Protein AF-A0A6V7ITI6-F1 (afdb_monomer)

Radius of gyration: 32.06 Å; Cα contacts (8 Å, |Δi|>4): 22; chains: 1; bounding box: 70×17×90 Å

Secondary structure (DSSP, 8-state):
------SS-B-SSTTSB--SHHHHHHHHHHHHHHHHHHHHHHHHHHHHHHHHHHHHHHTS-----------------

Foldseek 3Di:
DDDDDDQQDADPDPVLGGDDPVSVVVVVVVVVVVVCVVVVVVVVVVVVVVVVVVVVVVVPDPDPPPDPPPDDDDDDD

InterPro domains:
  IPR007274 Ctr copper transporter [PF04145] (1-66)
  IPR007274 Ctr copper transporter [PTHR12483] (1-67)

Mean predicted aligned error: 13.49 Å

Solvent-accessible surface area (backbone atoms only — not comparable to full-atom values): 4981 Å² total; per-residue (Å²): 140,79,94,80,90,83,41,74,48,67,76,87,45,86,88,48,54,28,78,37,71,66,45,44,55,53,45,55,52,51,51,51,52,52,50,51,52,51,52,51,52,55,51,47,53,53,52,52,49,53,54,52,51,57,56,50,65,77,63,67,65,85,73,79,89,79,68,81,83,80,69,74,96,80,79,90,129

Sequence (77 aa):
MAFHGGFCETILFDTWRISSLGGLIGSMIGIMIMATLYEGLKYYREYLFWKSYNALQYRSVSLPNDRNVVAEDNTVV

pLDDT: mean 78.23, std 16.51, range [46.38, 96.62]

Organism: NCBI:txid1563983

Structure (mmCIF, N/CA/C/O backbone):
data_AF-A0A6V7ITI6-F1
#
_entry.id   AF-A0A6V7ITI6-F1
#
loop_
_atom_site.group_PDB
_atom_site.id
_atom_site.type_symbol
_atom_site.label_atom_id
_atom_site.label_alt_id
_atom_site.label_comp_id
_atom_site.label_asym_id
_atom_site.label_entity_id
_atom_site.label_seq_id
_atom_site.pdbx_PDB_ins_code
_atom_site.Cartn_x
_atom_site.Cartn_y
_atom_site.Cartn_z
_atom_site.occupancy
_atom_site.B_iso_or_equiv
_atom_site.auth_seq_id
_atom_site.auth_comp_id
_atom_site.auth_asym_id
_atom_site.auth_atom_id
_atom_site.pdbx_PDB_model_num
ATOM 1 N N . MET A 1 1 ? -21.550 -10.215 1.103 1.00 46.94 1 MET A N 1
ATOM 2 C CA . MET A 1 1 ? -20.741 -9.437 2.065 1.00 46.94 1 MET A CA 1
ATOM 3 C C . MET A 1 1 ? -21.557 -8.219 2.454 1.00 46.94 1 MET A C 1
ATOM 5 O O . MET A 1 1 ? -22.110 -7.596 1.556 1.00 46.94 1 MET A O 1
ATOM 9 N N . ALA A 1 2 ? -21.710 -7.944 3.747 1.00 83.06 2 ALA A N 1
ATOM 10 C CA .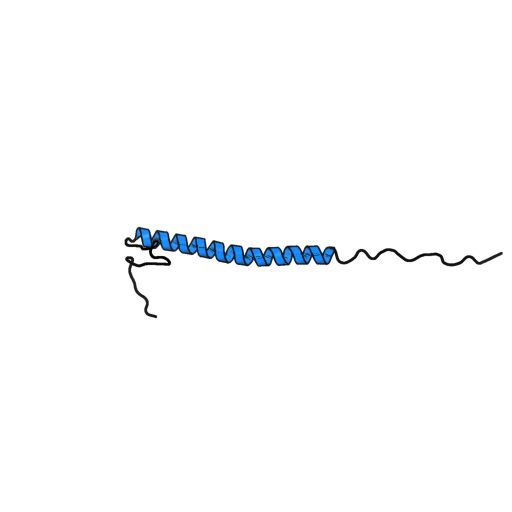 ALA A 1 2 ? -22.444 -6.781 4.241 1.0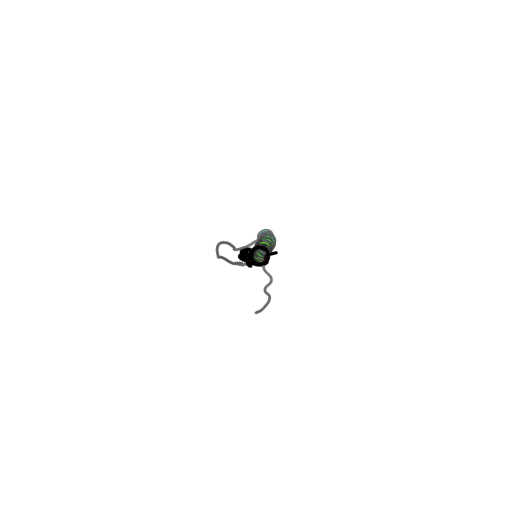0 83.06 2 ALA A CA 1
ATOM 11 C C . ALA A 1 2 ? -21.444 -5.737 4.736 1.00 83.06 2 ALA A C 1
ATOM 13 O O . ALA A 1 2 ? -20.435 -6.091 5.343 1.00 83.06 2 ALA A O 1
ATOM 14 N N . PHE A 1 3 ? -21.717 -4.465 4.462 1.00 79.31 3 PHE A N 1
ATOM 15 C CA . PHE A 1 3 ? -20.928 -3.378 5.019 1.00 79.31 3 PHE A CA 1
ATOM 16 C C . PHE A 1 3 ? -21.183 -3.304 6.524 1.00 79.31 3 PHE A C 1
ATOM 18 O O . PHE A 1 3 ? -22.328 -3.215 6.964 1.00 79.31 3 PHE A O 1
ATOM 25 N N . HIS A 1 4 ? -20.106 -3.357 7.297 1.00 82.56 4 HIS A N 1
ATOM 26 C CA . HIS A 1 4 ? -20.114 -3.148 8.735 1.00 82.56 4 HIS A CA 1
ATOM 27 C C . HIS A 1 4 ? -19.432 -1.808 9.026 1.00 82.56 4 HIS A C 1
ATOM 29 O O . HIS A 1 4 ? -18.372 -1.512 8.474 1.00 82.56 4 HIS A O 1
ATOM 35 N N . GLY A 1 5 ? -20.067 -0.995 9.867 1.00 77.31 5 GLY A N 1
ATOM 36 C CA . GLY A 1 5 ? -19.485 0.228 10.403 1.00 77.31 5 GLY A CA 1
ATOM 37 C C . GLY A 1 5 ? -19.015 -0.006 11.833 1.00 77.31 5 GLY A C 1
ATOM 38 O O . GLY A 1 5 ? -19.810 -0.405 12.682 1.00 77.31 5 GLY A O 1
ATOM 39 N N . GLY A 1 6 ? -17.741 0.271 12.097 1.00 81.38 6 GLY A N 1
ATOM 40 C CA . GLY A 1 6 ? -17.122 0.100 13.406 1.00 81.38 6 GLY A CA 1
ATOM 41 C C . GLY A 1 6 ? -15.631 0.424 13.364 1.00 81.38 6 GLY A C 1
ATOM 42 O O . GLY A 1 6 ? -15.045 0.603 12.299 1.00 81.38 6 GLY A O 1
ATOM 43 N N . PHE A 1 7 ? -15.023 0.548 14.541 1.00 78.81 7 PHE A N 1
ATOM 44 C CA . PHE A 1 7 ? -13.594 0.847 14.706 1.00 78.81 7 PHE A CA 1
ATOM 45 C C . PHE A 1 7 ? -12.899 -0.114 15.687 1.00 78.81 7 PHE A C 1
ATOM 47 O O . PHE A 1 7 ? -11.774 0.153 16.104 1.00 78.81 7 PHE A O 1
ATOM 54 N N . CYS A 1 8 ? -13.568 -1.214 16.051 1.00 83.94 8 CYS A N 1
ATOM 55 C CA . CYS A 1 8 ? -13.067 -2.280 16.924 1.00 83.94 8 CYS A CA 1
ATOM 56 C C . CYS A 1 8 ? -12.835 -3.564 16.121 1.00 83.94 8 CYS A C 1
ATOM 58 O O . CYS A 1 8 ? -13.441 -4.591 16.398 1.00 83.94 8 CYS A O 1
ATOM 60 N N . GLU A 1 9 ? -11.989 -3.484 15.098 1.00 84.50 9 GLU A N 1
ATOM 61 C CA . GLU A 1 9 ? -11.841 -4.541 14.099 1.00 84.50 9 GLU A CA 1
ATOM 62 C C . GLU A 1 9 ? -10.369 -4.867 13.829 1.00 84.50 9 GLU A C 1
ATOM 64 O O . GLU A 1 9 ? -9.471 -4.031 13.991 1.00 84.50 9 GLU A O 1
ATOM 69 N N . THR A 1 10 ? -10.121 -6.104 13.402 1.00 86.62 10 THR A N 1
ATOM 70 C CA . THR A 1 10 ? -8.809 -6.560 12.926 1.00 86.62 10 THR A CA 1
ATOM 71 C C . THR A 1 10 ? -8.730 -6.358 11.418 1.00 86.62 10 THR A C 1
ATOM 73 O O . THR A 1 10 ? -9.586 -6.845 10.686 1.00 86.62 10 THR A O 1
ATOM 76 N N . ILE A 1 11 ? -7.708 -5.644 10.941 1.00 86.62 11 ILE A N 1
ATOM 77 C CA . ILE A 1 11 ? -7.652 -5.201 9.539 1.00 86.62 11 ILE A CA 1
ATOM 78 C C . ILE A 1 11 ? -7.019 -6.252 8.631 1.00 86.62 11 ILE A C 1
ATOM 80 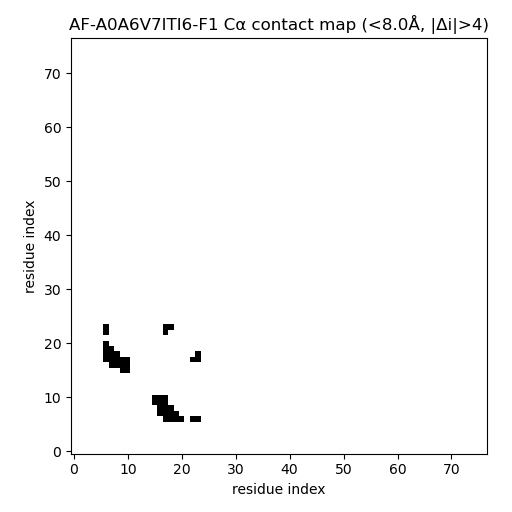O O . ILE A 1 11 ? -7.618 -6.655 7.639 1.00 86.62 11 ILE A O 1
ATOM 84 N N . LEU A 1 12 ? -5.792 -6.670 8.950 1.00 86.50 12 LEU A N 1
ATOM 85 C CA . LEU A 1 12 ? -5.016 -7.576 8.095 1.00 86.50 12 LEU A CA 1
ATOM 86 C C . LEU A 1 12 ? -4.339 -8.697 8.886 1.00 86.50 12 LEU A C 1
ATOM 88 O O . LEU A 1 12 ? -4.342 -9.847 8.461 1.00 86.50 12 LEU A O 1
ATOM 92 N N . PHE A 1 13 ? -3.793 -8.369 10.056 1.00 89.06 13 PHE A N 1
ATOM 93 C CA . PHE A 1 13 ? -3.132 -9.305 10.964 1.00 89.06 13 PHE A CA 1
ATOM 94 C C . PHE A 1 13 ? -3.651 -9.079 12.379 1.00 89.06 13 PHE A C 1
ATOM 96 O O . PHE A 1 13 ? -4.062 -7.966 12.688 1.00 89.06 13 PHE A O 1
ATOM 103 N N . ASP A 1 14 ? -3.568 -10.079 13.258 1.00 82.81 14 ASP A N 1
ATOM 104 C CA . ASP A 1 14 ? -4.027 -9.944 14.654 1.00 82.81 14 ASP A CA 1
ATOM 105 C C . ASP A 1 14 ? -3.285 -8.828 15.419 1.00 82.81 14 ASP A C 1
ATOM 107 O O . ASP A 1 14 ? -3.846 -8.147 16.272 1.00 82.81 14 ASP A O 1
ATOM 111 N N . THR A 1 15 ? -2.038 -8.541 15.033 1.00 85.75 15 THR A N 1
ATOM 112 C CA . THR A 1 15 ? -1.275 -7.387 15.535 1.00 85.75 15 THR A CA 1
ATOM 113 C C . THR A 1 15 ? -1.828 -6.041 15.046 1.00 85.75 15 THR A C 1
ATOM 115 O O . THR A 1 15 ? -1.650 -5.022 15.706 1.00 85.75 15 THR A O 1
ATOM 118 N N . TRP A 1 16 ? -2.515 -6.016 13.903 1.00 88.38 16 TRP A N 1
ATOM 119 C CA . TRP A 1 16 ? -3.132 -4.825 13.318 1.00 88.38 16 TRP A CA 1
ATOM 120 C C . TRP A 1 16 ? -4.626 -4.766 13.656 1.00 88.38 16 TRP A C 1
ATOM 122 O O . TRP A 1 16 ? -5.498 -4.771 12.780 1.00 88.38 16 TRP A O 1
ATOM 132 N N . ARG A 1 17 ? -4.907 -4.704 14.960 1.00 88.06 17 ARG A N 1
ATOM 133 C CA . ARG A 1 17 ? -6.249 -4.502 15.504 1.00 88.06 17 ARG A CA 1
ATOM 134 C C . ARG A 1 17 ? -6.421 -3.065 15.971 1.00 88.06 17 ARG A C 1
ATOM 136 O O . ARG A 1 17 ? -5.583 -2.534 16.699 1.00 88.06 17 ARG A O 1
ATOM 143 N N . ILE A 1 18 ? -7.513 -2.442 15.551 1.00 90.19 18 ILE A N 1
ATOM 144 C CA . ILE A 1 18 ? -7.878 -1.085 15.960 1.00 90.19 18 ILE A CA 1
ATOM 145 C C . ILE A 1 18 ? -9.004 -1.148 16.990 1.00 90.19 18 ILE A C 1
ATOM 147 O O . ILE A 1 18 ? -9.844 -2.039 16.935 1.00 90.19 18 ILE A O 1
ATOM 151 N N . SER A 1 19 ? -8.999 -0.223 17.949 1.00 88.00 19 SER A N 1
ATOM 152 C CA . SER A 1 19 ? -10.071 -0.056 18.947 1.00 88.00 19 SER A CA 1
ATOM 153 C C . SER A 1 19 ? -10.471 1.407 19.154 1.00 88.00 19 SER A C 1
ATOM 155 O O . SER A 1 19 ? -11.256 1.734 20.042 1.00 88.00 19 SER A O 1
ATOM 157 N N . SER A 1 20 ? -9.924 2.313 18.341 1.00 89.12 20 SER A N 1
ATOM 158 C CA . SER A 1 20 ? -10.139 3.753 18.448 1.00 89.12 20 SER A CA 1
ATOM 159 C C . SER A 1 20 ? -10.267 4.396 17.072 1.00 89.12 20 SER A C 1
ATOM 161 O O . SER A 1 20 ? -9.745 3.892 16.074 1.00 89.12 20 SER A O 1
ATOM 163 N N . LEU A 1 21 ? -10.914 5.564 17.031 1.00 87.44 21 LEU A N 1
ATOM 164 C CA . LEU A 1 21 ? -11.077 6.348 15.804 1.00 87.44 21 LEU A CA 1
ATOM 165 C C . LEU A 1 21 ? -9.723 6.757 15.193 1.00 87.44 21 LEU A C 1
ATOM 167 O O . LEU A 1 21 ? -9.558 6.759 13.977 1.00 87.44 21 LEU A O 1
ATOM 171 N N . GLY A 1 22 ? -8.730 7.055 16.039 1.00 88.94 22 GLY A N 1
ATOM 172 C CA . GLY A 1 22 ? -7.368 7.357 15.595 1.00 88.94 22 GLY A CA 1
ATOM 173 C C . GLY A 1 22 ? -6.677 6.146 14.963 1.00 88.94 22 GLY A C 1
ATOM 174 O O . GLY A 1 22 ? -6.019 6.286 13.935 1.00 88.94 22 GLY A O 1
ATOM 175 N N . GLY A 1 23 ? -6.890 4.949 15.523 1.00 89.31 23 GLY A N 1
ATOM 176 C CA . GLY A 1 23 ? -6.415 3.696 14.933 1.00 89.31 23 GLY A CA 1
ATOM 177 C C . GLY A 1 23 ? -7.021 3.440 13.553 1.00 89.31 23 GLY A C 1
ATOM 178 O O . GLY A 1 23 ? -6.302 3.043 12.635 1.00 89.31 23 GLY A O 1
ATOM 179 N N . LEU A 1 24 ? -8.313 3.740 13.377 1.00 89.94 24 LEU A N 1
ATOM 180 C CA . LEU A 1 24 ? -8.993 3.648 12.082 1.00 89.94 24 LEU A CA 1
ATOM 181 C C . LEU A 1 24 ? -8.351 4.569 11.037 1.00 89.94 24 LEU A C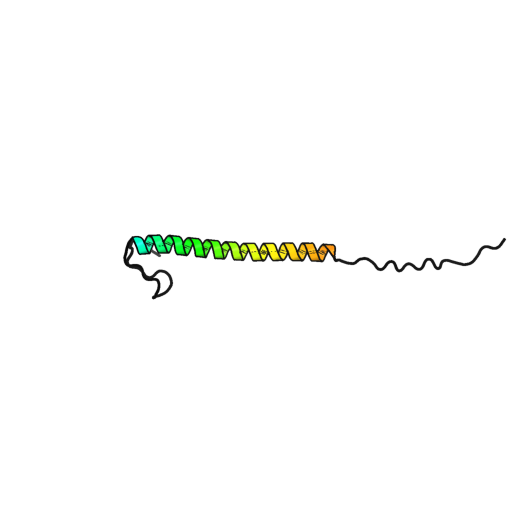 1
ATOM 183 O O . LEU A 1 24 ? -7.920 4.090 9.990 1.00 89.94 24 LEU A O 1
ATOM 187 N N . ILE A 1 25 ? -8.230 5.867 11.334 1.00 91.94 25 ILE A N 1
ATOM 188 C CA . ILE A 1 25 ? -7.650 6.851 10.401 1.00 91.94 25 ILE A CA 1
ATOM 189 C C . ILE A 1 25 ? -6.189 6.509 10.088 1.00 91.94 25 ILE A C 1
ATOM 191 O O . ILE A 1 25 ? -5.790 6.505 8.922 1.00 91.94 25 ILE A O 1
ATOM 195 N N . GLY A 1 26 ? -5.398 6.162 11.108 1.00 92.50 26 GLY A N 1
ATOM 196 C CA . GLY A 1 26 ? -4.010 5.738 10.923 1.00 92.50 26 GLY A CA 1
ATOM 197 C C . GLY A 1 26 ? -3.898 4.516 10.011 1.00 92.50 26 GLY A C 1
ATOM 198 O O . GLY A 1 26 ? -3.019 4.455 9.153 1.00 92.50 26 GLY A O 1
ATOM 199 N N . SER A 1 27 ? -4.839 3.580 10.123 1.00 92.50 27 SER A N 1
ATOM 200 C CA . SER A 1 27 ? -4.866 2.395 9.269 1.00 92.50 27 SER A CA 1
ATOM 201 C C . SER A 1 27 ? -5.289 2.699 7.838 1.00 92.50 27 SER A C 1
ATOM 203 O O . SER A 1 27 ? -4.706 2.139 6.914 1.00 92.50 27 SER A O 1
ATOM 205 N N . MET A 1 28 ? -6.234 3.621 7.627 1.00 92.50 28 MET A N 1
ATOM 206 C CA . MET A 1 28 ? -6.587 4.091 6.281 1.00 92.50 28 MET A CA 1
ATOM 207 C C . MET A 1 28 ? -5.369 4.693 5.573 1.00 92.50 28 MET A C 1
ATOM 209 O O . MET A 1 28 ? -5.099 4.356 4.420 1.00 92.50 28 MET A O 1
ATOM 213 N N . ILE A 1 29 ? -4.594 5.525 6.275 1.00 95.38 29 ILE A N 1
ATOM 214 C CA . ILE A 1 29 ? -3.350 6.098 5.742 1.00 95.38 29 ILE A CA 1
ATOM 215 C C . ILE A 1 29 ? -2.323 4.990 5.466 1.00 95.38 29 ILE A C 1
ATOM 217 O O . ILE A 1 29 ? -1.736 4.959 4.386 1.00 95.38 29 ILE A O 1
ATOM 221 N N . GLY A 1 30 ? -2.139 4.050 6.399 1.00 93.88 30 GLY A N 1
ATOM 222 C CA . GLY A 1 30 ? -1.217 2.922 6.233 1.00 93.88 30 GLY A CA 1
ATOM 223 C C . GLY A 1 30 ? -1.540 2.053 5.014 1.00 93.88 30 GLY A C 1
ATOM 224 O O . GLY A 1 30 ? -0.645 1.728 4.231 1.00 93.88 30 GLY A O 1
ATOM 225 N N . ILE A 1 31 ? -2.820 1.735 4.799 1.00 94.56 31 ILE A N 1
ATOM 226 C CA . ILE A 1 31 ? -3.284 0.997 3.616 1.00 94.56 31 ILE A CA 1
ATOM 227 C C . ILE A 1 31 ? -3.052 1.817 2.344 1.00 94.56 31 ILE A C 1
ATOM 229 O O . ILE A 1 31 ? -2.602 1.261 1.346 1.00 94.56 31 ILE A O 1
ATOM 233 N N . MET A 1 32 ? -3.307 3.128 2.365 1.00 95.62 32 MET A N 1
ATOM 234 C CA . MET A 1 32 ? -3.100 3.994 1.199 1.00 95.62 32 MET A CA 1
ATOM 235 C C . MET A 1 32 ? -1.622 4.046 0.780 1.00 95.62 32 MET A C 1
ATOM 237 O O . MET A 1 32 ? -1.306 3.920 -0.406 1.00 95.62 32 MET A O 1
ATOM 241 N N . ILE A 1 33 ? -0.703 4.127 1.748 1.00 96.38 33 ILE A N 1
ATOM 242 C CA . ILE A 1 33 ? 0.744 4.051 1.495 1.00 96.38 33 ILE A CA 1
ATOM 243 C C . ILE A 1 33 ? 1.117 2.681 0.914 1.00 96.38 33 ILE A C 1
ATOM 245 O O . ILE A 1 33 ? 1.810 2.621 -0.101 1.00 96.38 33 ILE A O 1
ATOM 249 N N . MET A 1 34 ? 0.632 1.585 1.506 1.00 95.25 34 MET A N 1
ATOM 250 C CA . MET A 1 34 ? 0.891 0.228 1.003 1.00 95.25 34 MET A CA 1
ATOM 251 C C . MET A 1 34 ? 0.358 0.021 -0.419 1.00 95.25 34 MET A C 1
ATOM 253 O O . MET A 1 34 ? 1.057 -0.544 -1.258 1.00 95.25 34 MET A O 1
ATOM 257 N N . ALA A 1 35 ? -0.840 0.523 -0.720 1.00 95.69 35 ALA A N 1
ATOM 258 C CA . ALA A 1 35 ? -1.422 0.475 -2.057 1.00 95.69 35 ALA A CA 1
ATOM 259 C C . ALA A 1 35 ? -0.594 1.290 -3.061 1.00 95.69 35 ALA A C 1
ATOM 261 O O . ALA A 1 35 ? -0.307 0.812 -4.157 1.00 95.69 35 ALA A O 1
ATOM 262 N N . THR A 1 36 ? -0.144 2.484 -2.670 1.00 96.31 36 THR A N 1
ATOM 263 C CA . THR A 1 36 ? 0.712 3.334 -3.510 1.00 96.31 36 THR A CA 1
ATOM 264 C C . THR A 1 36 ? 2.056 2.668 -3.795 1.00 96.31 36 THR A C 1
ATOM 266 O O . THR A 1 36 ? 2.512 2.677 -4.936 1.00 96.31 36 THR A O 1
ATOM 269 N N . LEU A 1 37 ? 2.680 2.043 -2.792 1.00 96.62 37 LEU A N 1
ATOM 270 C CA . LEU A 1 37 ? 3.916 1.275 -2.971 1.00 96.62 37 LEU A CA 1
ATOM 271 C C . LEU A 1 37 ? 3.704 0.062 -3.879 1.00 96.62 37 LEU A C 1
ATOM 273 O O . LEU A 1 37 ? 4.539 -0.207 -4.741 1.00 96.62 37 LEU A O 1
ATOM 277 N N . TYR A 1 38 ? 2.589 -0.651 -3.713 1.00 95.56 38 TYR A N 1
ATOM 278 C CA . TYR A 1 38 ? 2.252 -1.801 -4.545 1.00 95.56 38 TYR A CA 1
ATOM 279 C C . TYR A 1 38 ? 2.063 -1.405 -6.013 1.00 95.56 38 TYR A C 1
ATOM 281 O O . TYR A 1 38 ? 2.673 -2.008 -6.899 1.00 95.56 38 TYR A O 1
ATOM 289 N N . GLU A 1 39 ? 1.266 -0.369 -6.279 1.00 94.44 39 GLU A N 1
ATOM 290 C CA . GLU A 1 39 ? 1.086 0.146 -7.636 1.00 94.44 39 GLU A CA 1
ATOM 291 C C . GLU A 1 39 ? 2.401 0.709 -8.187 1.00 94.44 39 GLU A C 1
ATOM 293 O O . GLU A 1 39 ? 2.795 0.366 -9.299 1.00 94.44 39 GLU A O 1
ATOM 298 N N . GLY A 1 40 ? 3.148 1.483 -7.397 1.00 94.56 40 GLY A N 1
ATOM 299 C CA . GLY A 1 40 ? 4.449 2.025 -7.792 1.00 94.56 40 GLY A CA 1
ATOM 300 C C . GLY A 1 40 ? 5.449 0.940 -8.198 1.00 94.56 40 GLY A C 1
ATOM 301 O O . GLY A 1 40 ? 6.079 1.044 -9.250 1.00 94.56 40 GLY A O 1
ATOM 302 N N . LEU A 1 41 ? 5.552 -0.143 -7.422 1.00 94.56 41 LEU A N 1
ATOM 303 C CA . LEU A 1 41 ? 6.424 -1.276 -7.741 1.00 94.56 41 LEU A CA 1
ATOM 304 C C . LEU A 1 41 ? 5.956 -2.020 -9.000 1.00 94.56 41 LEU A C 1
ATOM 306 O O . LEU A 1 41 ? 6.776 -2.425 -9.829 1.00 94.56 41 LEU A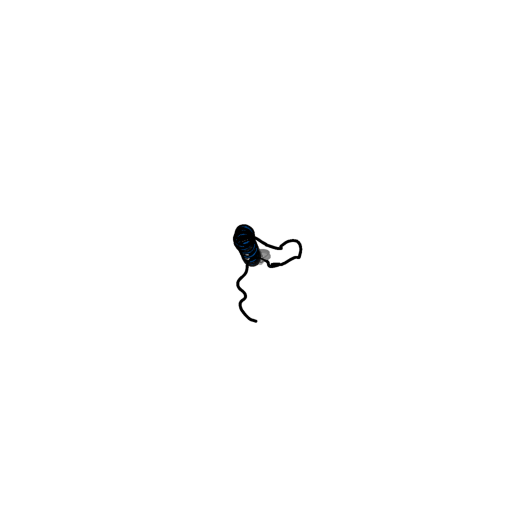 O 1
ATOM 310 N N . LYS A 1 42 ? 4.638 -2.164 -9.170 1.00 91.81 42 LYS A N 1
ATOM 311 C CA . LYS A 1 42 ? 4.039 -2.756 -10.371 1.00 91.81 42 LYS A CA 1
ATOM 312 C C . LYS A 1 42 ? 4.398 -1.948 -11.622 1.00 91.81 42 LYS A C 1
ATOM 314 O O . LYS A 1 42 ? 4.862 -2.535 -12.599 1.00 91.81 42 LYS A O 1
ATOM 319 N N . TYR A 1 43 ? 4.266 -0.622 -11.573 1.00 93.00 43 TYR A N 1
ATOM 320 C CA . TYR A 1 43 ? 4.667 0.267 -12.669 1.00 93.00 43 TYR A CA 1
ATOM 321 C C . TYR A 1 43 ? 6.178 0.259 -12.906 1.00 93.00 43 TYR A C 1
ATOM 323 O O . TYR A 1 43 ? 6.625 0.261 -14.052 1.00 93.00 43 TYR A O 1
ATOM 331 N N . TYR A 1 44 ? 6.979 0.206 -11.843 1.00 92.94 44 TYR A N 1
ATOM 332 C CA . TYR A 1 44 ? 8.434 0.182 -11.959 1.00 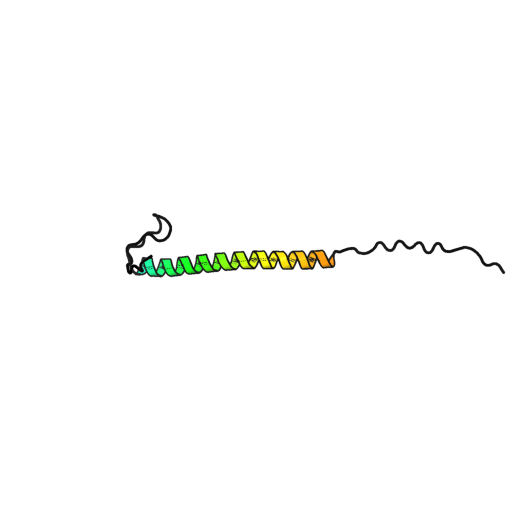92.94 44 TYR A CA 1
ATOM 333 C C . TYR A 1 44 ? 8.943 -1.052 -12.716 1.00 92.94 44 TYR A C 1
ATOM 335 O O . TYR A 1 44 ? 9.871 -0.950 -13.521 1.00 92.94 44 TYR A O 1
ATOM 343 N N . ARG A 1 45 ? 8.300 -2.209 -12.521 1.00 93.44 45 ARG A N 1
ATOM 344 C CA . ARG A 1 45 ? 8.605 -3.428 -13.282 1.00 93.44 45 ARG A CA 1
ATOM 345 C C . ARG A 1 45 ? 8.388 -3.234 -14.783 1.00 93.44 45 ARG A C 1
ATOM 347 O O . ARG A 1 45 ? 9.249 -3.610 -15.574 1.00 93.44 45 ARG A O 1
ATOM 354 N N . GLU A 1 46 ? 7.260 -2.641 -15.158 1.00 88.56 46 GLU A N 1
ATOM 355 C CA . GLU A 1 46 ? 6.946 -2.340 -16.556 1.00 88.56 46 GLU A CA 1
ATOM 356 C C . GLU A 1 46 ? 7.980 -1.364 -17.134 1.00 88.56 46 GLU A C 1
ATOM 358 O O . GLU A 1 46 ? 8.573 -1.613 -18.181 1.00 88.56 46 GLU A O 1
ATOM 363 N N . TYR A 1 47 ? 8.301 -0.302 -16.395 1.00 90.81 47 TYR A N 1
ATOM 364 C CA . TYR A 1 47 ? 9.308 0.681 -16.792 1.00 90.81 47 TYR A CA 1
ATOM 365 C C . TYR 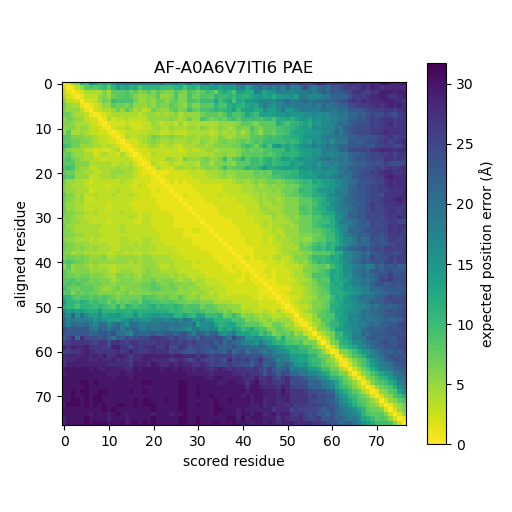A 1 47 ? 10.691 0.060 -17.061 1.00 90.81 47 TYR A C 1
ATOM 367 O O . TYR A 1 47 ? 11.320 0.351 -18.081 1.00 90.81 47 TYR A O 1
ATOM 375 N N . LEU A 1 48 ? 11.166 -0.814 -16.168 1.00 86.94 48 LEU A N 1
ATOM 376 C CA . LEU A 1 48 ? 12.426 -1.544 -16.345 1.00 86.94 48 LEU A CA 1
ATOM 377 C C . LEU A 1 48 ? 12.405 -2.422 -17.598 1.00 86.94 48 LEU A C 1
ATOM 379 O O . LEU A 1 48 ? 13.403 -2.478 -18.318 1.00 86.94 48 LEU A O 1
ATOM 383 N N . PHE A 1 49 ? 11.279 -3.086 -17.865 1.00 86.00 49 PHE A N 1
ATOM 384 C CA . PHE A 1 49 ? 11.115 -3.924 -19.048 1.00 86.00 49 PHE A CA 1
ATOM 385 C C . PHE A 1 49 ? 11.250 -3.099 -20.334 1.00 86.00 49 PHE A C 1
ATOM 387 O O . PHE A 1 49 ? 12.075 -3.433 -21.187 1.00 86.00 49 PHE A O 1
ATOM 394 N N . TRP A 1 50 ? 10.549 -1.965 -20.428 1.00 84.81 50 TRP A N 1
ATOM 395 C CA . TRP A 1 50 ? 10.672 -1.036 -21.559 1.00 84.81 50 TRP A CA 1
ATOM 396 C C . TRP A 1 50 ? 12.088 -0.484 -21.723 1.00 84.81 50 TRP A C 1
ATOM 398 O O . TRP A 1 50 ? 12.608 -0.418 -22.839 1.00 84.81 50 TRP A O 1
ATOM 408 N N . LYS A 1 51 ? 12.747 -0.122 -20.617 1.00 84.50 51 LYS A N 1
ATOM 409 C CA . LYS A 1 51 ? 14.120 0.397 -20.642 1.00 84.50 51 LYS A CA 1
ATOM 410 C C . LYS A 1 51 ? 15.110 -0.638 -21.183 1.00 84.50 51 LYS A C 1
ATOM 412 O O . LYS A 1 51 ? 15.933 -0.307 -22.037 1.00 84.50 51 LYS A O 1
ATOM 417 N N . SER A 1 52 ? 15.023 -1.880 -20.712 1.00 82.94 52 SER A N 1
ATOM 418 C CA . SER A 1 52 ? 15.873 -2.979 -21.183 1.00 82.94 52 SER A CA 1
ATOM 419 C C . SER A 1 52 ? 15.576 -3.351 -22.636 1.00 82.94 52 SER A C 1
ATOM 421 O O . SER A 1 52 ? 16.510 -3.565 -23.406 1.00 82.94 52 SER A O 1
ATOM 423 N N . TYR A 1 53 ? 14.304 -3.373 -23.042 1.00 75.31 53 TYR A N 1
ATOM 424 C CA . TYR A 1 53 ? 13.914 -3.666 -24.423 1.00 75.31 53 TYR A CA 1
ATOM 425 C C . TYR A 1 53 ? 14.459 -2.621 -25.411 1.00 75.31 53 TYR A C 1
ATOM 427 O O . TYR A 1 53 ? 15.090 -2.987 -26.404 1.00 75.31 53 TYR A O 1
ATOM 435 N N . ASN A 1 54 ? 14.327 -1.325 -25.096 1.00 71.88 54 ASN A N 1
ATOM 436 C CA . ASN A 1 54 ? 14.915 -0.248 -25.903 1.00 71.88 54 ASN A CA 1
ATOM 437 C C . ASN A 1 54 ? 16.449 -0.346 -25.992 1.00 71.88 54 ASN A C 1
ATOM 439 O O . ASN A 1 54 ? 17.022 -0.103 -27.053 1.00 71.88 54 ASN A O 1
ATOM 443 N N . ALA A 1 55 ? 17.126 -0.734 -24.907 1.00 69.25 55 ALA A N 1
ATOM 444 C CA . ALA A 1 55 ? 18.580 -0.898 -24.907 1.00 69.25 55 ALA A CA 1
ATOM 445 C C . ALA A 1 55 ? 19.052 -2.088 -25.767 1.00 69.25 55 ALA A C 1
ATOM 447 O O . ALA A 1 55 ? 20.108 -2.014 -26.398 1.00 69.25 55 ALA A O 1
ATOM 448 N N . LEU A 1 56 ? 18.281 -3.180 -25.811 1.00 62.62 56 LEU A N 1
ATOM 449 C CA . LEU A 1 56 ? 18.610 -4.373 -26.597 1.00 62.62 56 LEU A CA 1
ATOM 450 C C . LEU A 1 56 ? 18.376 -4.172 -28.101 1.00 62.62 56 LEU A C 1
ATOM 452 O O . LEU A 1 56 ? 19.186 -4.642 -28.896 1.00 62.62 56 LEU A O 1
ATOM 456 N N . GLN A 1 57 ? 17.331 -3.437 -28.494 1.00 57.94 57 GLN A N 1
ATOM 457 C CA . GLN A 1 57 ? 17.077 -3.098 -29.903 1.00 57.94 57 GLN A CA 1
ATOM 458 C C . GLN A 1 57 ? 18.171 -2.193 -30.498 1.00 57.94 57 GLN A C 1
ATOM 460 O O . GLN A 1 57 ? 18.524 -2.351 -31.659 1.00 57.94 57 GLN A O 1
ATOM 465 N N . TYR A 1 58 ? 18.788 -1.300 -29.713 1.00 55.91 58 TYR A N 1
ATOM 466 C CA . TYR A 1 58 ? 19.927 -0.502 -30.198 1.00 55.91 58 TYR A CA 1
ATOM 467 C C . TYR A 1 58 ? 21.201 -1.341 -30.411 1.00 55.91 58 TYR A C 1
ATOM 469 O O . TYR A 1 58 ? 22.095 -0.960 -31.163 1.00 55.91 58 TYR A O 1
ATOM 477 N N . ARG A 1 59 ? 21.301 -2.498 -29.745 1.00 58.50 59 ARG A N 1
ATOM 478 C CA . ARG A 1 59 ? 22.468 -3.390 -29.802 1.00 58.50 59 ARG A CA 1
ATOM 479 C C . ARG A 1 59 ? 22.275 -4.576 -30.749 1.00 58.50 59 ARG A C 1
ATOM 481 O O . ARG A 1 59 ? 23.116 -5.478 -30.752 1.00 58.50 59 ARG A O 1
ATOM 488 N N . SER A 1 60 ? 21.206 -4.604 -31.551 1.00 56.75 60 SER A N 1
ATOM 489 C CA . SER A 1 60 ? 21.064 -5.597 -32.612 1.00 56.75 60 SER A CA 1
ATOM 490 C C . SER A 1 60 ? 22.035 -5.272 -33.749 1.00 56.75 60 SER A C 1
ATOM 492 O O . SER A 1 60 ? 21.696 -4.589 -34.707 1.00 56.75 60 SER A O 1
ATOM 494 N N . VAL A 1 61 ? 23.241 -5.818 -33.602 1.00 59.62 61 VAL A N 1
ATOM 495 C CA . VAL A 1 61 ? 24.166 -6.170 -34.681 1.00 59.62 61 VAL A CA 1
ATOM 496 C C . VAL A 1 61 ? 24.698 -4.976 -35.484 1.00 59.62 61 VAL A C 1
ATOM 498 O O . VAL A 1 61 ? 24.150 -4.590 -36.512 1.00 59.62 61 VAL A O 1
ATOM 501 N N . SER A 1 62 ? 25.871 -4.468 -35.096 1.00 62.28 62 SER A N 1
ATOM 502 C CA . SER A 1 62 ? 26.805 -3.932 -36.090 1.00 62.28 62 SER A CA 1
ATOM 503 C C . SER A 1 62 ? 27.140 -5.093 -37.027 1.00 62.28 62 SER A C 1
ATOM 505 O O . SER A 1 62 ? 27.764 -6.063 -36.591 1.00 62.28 62 SER A O 1
ATOM 507 N N . LEU A 1 63 ? 26.677 -5.049 -38.280 1.00 60.16 63 LEU A N 1
ATOM 508 C CA . LEU A 1 63 ? 27.114 -6.023 -39.277 1.00 60.16 63 LEU A CA 1
ATOM 509 C C . LEU A 1 63 ? 28.650 -5.965 -39.339 1.00 60.16 63 LEU A C 1
ATOM 511 O O . LEU A 1 63 ? 29.194 -4.859 -39.439 1.00 60.16 63 LEU A O 1
ATOM 515 N N . PRO A 1 64 ? 29.364 -7.104 -39.279 1.00 56.00 64 PRO A N 1
ATOM 516 C CA . PRO A 1 64 ? 30.773 -7.110 -39.628 1.00 56.00 64 PRO A CA 1
ATOM 517 C C . PRO A 1 64 ? 30.870 -6.587 -41.061 1.00 56.00 64 PRO A C 1
ATOM 519 O O . PRO A 1 64 ? 30.187 -7.094 -41.954 1.00 56.00 64 PRO A O 1
ATOM 522 N N . ASN A 1 65 ? 31.678 -5.552 -41.280 1.00 59.53 65 ASN A N 1
ATOM 523 C CA . ASN A 1 65 ? 32.019 -5.071 -42.613 1.00 59.53 65 ASN A CA 1
ATOM 524 C C . ASN A 1 65 ? 32.975 -6.074 -43.285 1.00 59.53 65 ASN A C 1
ATOM 526 O O . ASN A 1 65 ? 34.114 -5.745 -43.591 1.00 59.53 65 ASN A O 1
ATOM 530 N N . ASP A 1 66 ? 32.523 -7.312 -43.473 1.00 56.88 66 ASP A N 1
ATOM 531 C CA . ASP A 1 66 ? 33.207 -8.336 -44.254 1.00 56.88 66 ASP A CA 1
ATOM 532 C C . ASP A 1 66 ? 32.624 -8.336 -45.667 1.00 56.88 66 ASP A C 1
ATOM 534 O O . ASP A 1 66 ? 31.842 -9.195 -46.076 1.00 56.88 66 ASP A O 1
ATOM 538 N N . ARG A 1 67 ? 33.022 -7.335 -46.447 1.00 47.22 67 ARG A N 1
ATOM 539 C CA . ARG A 1 67 ? 33.153 -7.512 -47.890 1.00 47.22 67 ARG A CA 1
ATOM 540 C C . ARG A 1 67 ? 34.560 -7.117 -48.274 1.00 47.22 67 ARG A C 1
ATOM 542 O O . ARG A 1 67 ? 34.844 -5.964 -48.576 1.00 47.22 67 ARG A O 1
ATOM 549 N N . ASN A 1 68 ? 35.417 -8.133 -48.244 1.00 50.88 68 ASN A N 1
ATOM 550 C CA . ASN A 1 68 ? 36.545 -8.292 -49.144 1.00 50.88 68 ASN A CA 1
ATOM 551 C C . ASN A 1 68 ? 36.242 -7.631 -50.500 1.00 50.88 68 ASN A C 1
ATOM 553 O O . ASN A 1 68 ? 35.611 -8.242 -51.358 1.00 50.88 68 ASN A O 1
ATOM 557 N N . VAL A 1 69 ? 36.720 -6.404 -50.711 1.00 53.62 69 VAL A N 1
ATOM 558 C CA . VAL A 1 69 ? 37.003 -5.896 -52.059 1.00 53.62 69 VAL A CA 1
ATOM 559 C C . VAL A 1 69 ? 38.406 -6.385 -52.409 1.00 53.62 69 VAL A C 1
ATOM 561 O O . VAL A 1 69 ? 39.350 -5.624 -52.569 1.00 53.62 69 VAL A O 1
ATOM 564 N N . VAL A 1 70 ? 38.536 -7.710 -52.436 1.00 55.75 70 VAL A N 1
ATOM 565 C CA . VAL A 1 70 ? 39.497 -8.402 -53.285 1.00 55.75 70 VAL A CA 1
ATOM 566 C C . VAL A 1 70 ? 38.705 -8.687 -54.555 1.00 55.75 70 VAL A C 1
ATOM 568 O O . VAL A 1 70 ? 38.088 -9.738 -54.688 1.00 55.75 70 VAL A O 1
ATOM 571 N N . ALA A 1 71 ? 38.608 -7.686 -55.425 1.00 51.59 71 ALA A N 1
ATOM 572 C CA . ALA A 1 71 ? 38.114 -7.849 -56.783 1.00 51.59 71 ALA A CA 1
ATOM 573 C C . ALA A 1 71 ? 39.286 -7.504 -57.707 1.00 51.59 71 ALA A C 1
ATOM 575 O O . ALA A 1 71 ? 39.660 -6.338 -57.787 1.00 51.59 71 ALA A O 1
ATOM 576 N N . GLU A 1 72 ? 39.891 -8.562 -58.264 1.00 52.12 72 GLU A N 1
ATOM 577 C CA . GLU A 1 72 ? 40.598 -8.639 -59.558 1.00 52.12 72 GLU A CA 1
ATOM 578 C C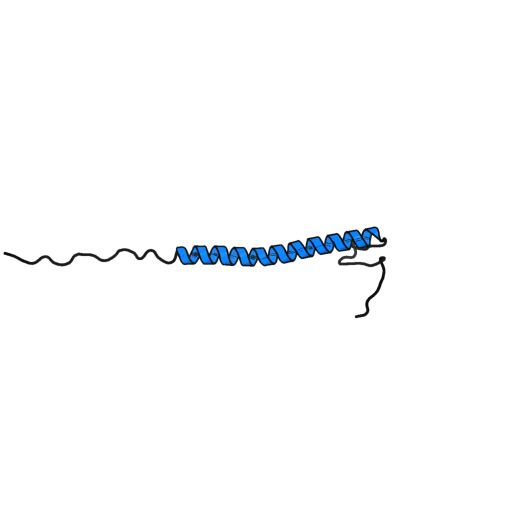 . GLU A 1 72 ? 41.397 -7.390 -59.971 1.00 52.12 72 GLU A C 1
ATOM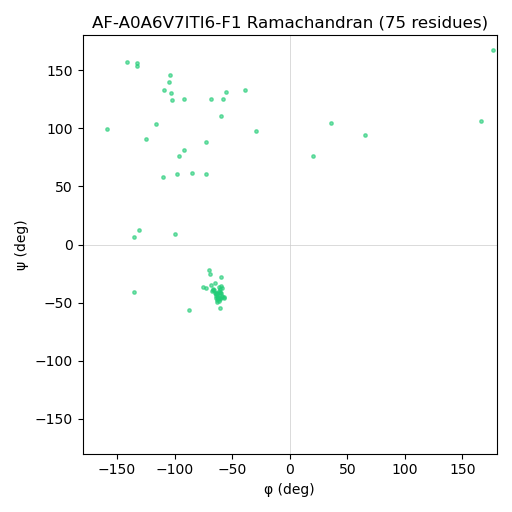 580 O O . GLU A 1 72 ? 40.853 -6.381 -60.400 1.00 52.12 72 GLU A O 1
ATOM 585 N N . ASP A 1 73 ? 42.725 -7.364 -59.878 1.00 51.25 73 ASP A N 1
ATOM 586 C CA . ASP A 1 73 ? 43.641 -8.079 -60.783 1.00 51.25 73 ASP A CA 1
ATOM 587 C C . ASP A 1 73 ? 43.020 -8.473 -62.140 1.00 51.25 73 ASP A C 1
ATOM 589 O O . ASP A 1 73 ? 42.626 -9.618 -62.331 1.00 51.25 73 ASP A O 1
ATOM 593 N N . ASN A 1 74 ? 42.865 -7.506 -63.057 1.00 55.28 74 ASN A N 1
ATOM 594 C CA . ASN A 1 74 ? 43.245 -7.619 -64.478 1.00 55.28 74 ASN A CA 1
ATOM 595 C C . ASN A 1 74 ? 42.629 -6.496 -65.328 1.00 55.28 74 ASN A C 1
ATOM 597 O O . ASN A 1 74 ? 41.476 -6.594 -65.726 1.00 55.28 74 ASN A O 1
ATOM 601 N N . THR A 1 75 ? 43.449 -5.525 -65.737 1.00 49.53 75 THR A N 1
ATOM 602 C CA . THR A 1 75 ? 43.521 -5.077 -67.141 1.00 49.53 75 THR A CA 1
ATOM 603 C C . THR A 1 75 ? 44.865 -4.382 -67.367 1.00 49.53 75 THR A C 1
ATOM 605 O O . THR A 1 75 ? 45.040 -3.213 -67.033 1.00 49.53 75 THR A O 1
ATOM 608 N N . VAL A 1 76 ? 45.802 -5.134 -67.951 1.00 49.19 76 VAL A N 1
ATOM 609 C CA . VAL A 1 76 ? 46.714 -4.664 -69.013 1.00 49.19 76 VAL A CA 1
ATOM 610 C C . VAL A 1 76 ? 45.933 -3.734 -69.967 1.00 49.19 76 VAL A C 1
ATOM 612 O O . VAL A 1 76 ? 44.778 -4.031 -70.266 1.00 49.19 76 VAL A O 1
ATOM 615 N N . VAL A 1 77 ? 46.407 -2.553 -70.374 1.00 46.38 77 VAL A N 1
ATOM 616 C CA . VAL A 1 77 ? 47.523 -2.227 -71.285 1.00 46.38 77 VAL A CA 1
ATOM 617 C C . VAL A 1 77 ? 47.894 -0.755 -71.086 1.00 46.38 77 VAL A C 1
ATOM 619 O O . VAL A 1 77 ? 46.951 0.055 -70.936 1.00 46.38 77 VAL A O 1
#